Protein AF-A0A7C1RR63-F1 (afdb_monomer_lite)

pLDDT: mean 73.83, std 15.72, range [38.56, 90.56]

Sequence (58 aa):
MYTTNPRMPRLRAQAVNMVRSGKSVSGVARYFGYSKSAVSKWCQKVIYGGVHEIPTRS

Radius of gyration: 10.6 Å; chains: 1; bounding box: 22×29×22 Å

Structure (mmCIF, N/CA/C/O backbone):
data_AF-A0A7C1RR63-F1
#
_entry.id   AF-A0A7C1RR63-F1
#
loop_
_atom_site.g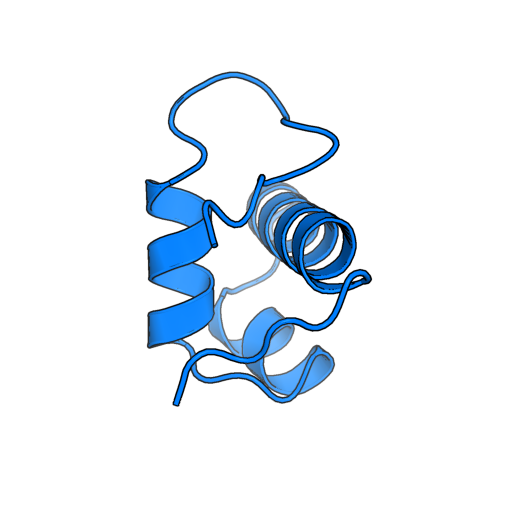roup_PDB
_atom_site.id
_atom_site.type_symbol
_atom_site.label_atom_id
_atom_site.label_alt_id
_atom_site.label_comp_id
_atom_site.label_asym_id
_atom_site.label_entity_id
_atom_site.label_seq_id
_atom_site.pdbx_PDB_ins_code
_atom_site.Cartn_x
_atom_site.Cartn_y
_atom_site.Cartn_z
_atom_site.occupancy
_atom_site.B_iso_or_equiv
_atom_site.auth_seq_id
_atom_site.auth_comp_id
_atom_site.auth_asym_id
_atom_site.auth_atom_id
_atom_site.pdbx_PDB_model_num
ATOM 1 N N . MET A 1 1 ? 3.761 -19.894 -1.867 1.00 43.50 1 MET A N 1
ATOM 2 C CA . MET A 1 1 ? 2.612 -19.805 -2.793 1.00 43.50 1 MET A CA 1
ATOM 3 C C . MET A 1 1 ? 2.696 -18.464 -3.516 1.00 43.50 1 MET A C 1
ATOM 5 O O . MET A 1 1 ? 2.308 -17.443 -2.961 1.00 43.50 1 MET A O 1
ATOM 9 N N . TYR A 1 2 ? 3.343 -18.436 -4.684 1.00 38.56 2 TYR A N 1
ATOM 10 C CA . TYR A 1 2 ? 3.519 -17.214 -5.471 1.00 38.56 2 TYR A CA 1
ATOM 11 C C . TYR A 1 2 ? 2.360 -17.114 -6.454 1.00 38.56 2 TYR A C 1
ATOM 13 O O . TYR A 1 2 ? 2.270 -17.876 -7.408 1.00 38.56 2 TYR A O 1
ATOM 21 N N . THR A 1 3 ? 1.420 -16.216 -6.169 1.00 49.19 3 THR A N 1
ATOM 22 C CA . THR A 1 3 ? 0.302 -15.947 -7.067 1.00 49.19 3 THR A CA 1
ATOM 23 C C . THR A 1 3 ? 0.827 -15.186 -8.285 1.00 49.19 3 THR A C 1
ATOM 25 O O . THR A 1 3 ? 0.958 -13.961 -8.246 1.00 49.19 3 THR A O 1
ATOM 28 N N . THR A 1 4 ? 1.108 -15.912 -9.367 1.00 52.41 4 THR A N 1
ATOM 29 C CA . THR A 1 4 ? 1.378 -15.398 -10.722 1.00 52.41 4 THR A CA 1
ATOM 30 C C . THR A 1 4 ? 0.086 -14.850 -11.335 1.00 52.41 4 THR A C 1
ATOM 32 O O . THR A 1 4 ? -0.371 -15.290 -12.381 1.00 52.41 4 THR A O 1
ATOM 35 N N . ASN A 1 5 ? -0.588 -13.932 -10.637 1.00 58.34 5 ASN A N 1
ATOM 36 C CA . ASN A 1 5 ? -1.758 -13.260 -11.182 1.00 58.34 5 ASN A CA 1
ATOM 37 C C . ASN A 1 5 ? -1.267 -12.007 -11.925 1.00 58.34 5 ASN A C 1
ATOM 39 O O . ASN A 1 5 ? -0.750 -11.093 -11.276 1.00 58.34 5 ASN A O 1
ATOM 43 N N . PRO A 1 6 ? -1.437 -11.928 -13.256 1.00 60.31 6 PRO A N 1
ATOM 44 C CA . PRO A 1 6 ? -0.952 -10.814 -14.073 1.00 60.31 6 PRO A CA 1
ATOM 45 C C . PRO A 1 6 ? -1.562 -9.457 -13.686 1.00 60.31 6 PRO A C 1
ATOM 47 O O . PRO A 1 6 ? -1.032 -8.417 -14.057 1.00 60.31 6 PRO A O 1
ATOM 50 N N . ARG A 1 7 ? -2.639 -9.430 -12.885 1.00 67.50 7 ARG A N 1
ATOM 51 C CA . ARG A 1 7 ? -3.247 -8.192 -12.357 1.00 67.50 7 ARG A CA 1
ATOM 52 C C . ARG A 1 7 ? -2.612 -7.693 -11.052 1.00 67.50 7 ARG A C 1
ATOM 54 O O . ARG A 1 7 ? -2.917 -6.588 -10.603 1.00 67.50 7 ARG A O 1
ATOM 61 N N . MET A 1 8 ? -1.728 -8.479 -10.432 1.00 71.62 8 MET A N 1
ATOM 62 C CA . MET A 1 8 ? -1.070 -8.131 -9.166 1.00 71.62 8 MET A CA 1
ATOM 63 C C . MET A 1 8 ? -0.258 -6.835 -9.225 1.00 71.62 8 MET A C 1
ATOM 65 O O . MET A 1 8 ? -0.402 -6.042 -8.297 1.00 71.62 8 MET A O 1
ATOM 69 N N . PRO A 1 9 ? 0.550 -6.554 -10.264 1.00 74.38 9 PRO A N 1
ATOM 70 C CA . PRO A 1 9 ? 1.347 -5.327 -10.318 1.00 74.38 9 PRO A CA 1
ATOM 71 C C . PRO A 1 9 ? 0.504 -4.059 -10.172 1.00 74.38 9 PRO A C 1
ATOM 73 O O . PRO A 1 9 ? 0.861 -3.156 -9.412 1.00 74.38 9 PRO A O 1
ATOM 76 N N . ARG A 1 10 ? -0.659 -4.042 -10.833 1.00 77.81 10 ARG A N 1
ATOM 77 C CA . ARG A 1 10 ? -1.601 -2.921 -10.841 1.00 77.81 10 ARG A CA 1
ATOM 78 C C . ARG A 1 10 ? -2.366 -2.787 -9.523 1.00 77.81 10 ARG A C 1
ATOM 80 O O . ARG A 1 10 ? -2.531 -1.676 -9.027 1.00 77.81 10 ARG A O 1
ATOM 87 N N . LEU A 1 11 ? -2.770 -3.904 -8.910 1.00 81.50 11 LEU A N 1
ATOM 88 C CA . LEU A 1 11 ? -3.410 -3.901 -7.584 1.00 81.50 11 LEU A CA 1
ATOM 89 C C . LEU A 1 11 ? -2.464 -3.386 -6.498 1.00 81.50 11 LEU A C 1
ATOM 91 O O . LEU A 1 11 ? -2.858 -2.581 -5.656 1.00 81.50 11 LEU A O 1
ATOM 95 N N . ARG A 1 12 ? -1.197 -3.813 -6.529 1.00 81.38 12 ARG A N 1
ATOM 96 C CA . ARG A 1 12 ? -0.195 -3.342 -5.571 1.00 81.38 12 ARG A CA 1
ATOM 97 C C . ARG A 1 12 ? 0.074 -1.849 -5.751 1.00 81.38 12 ARG A C 1
ATOM 99 O O . ARG A 1 12 ? 0.136 -1.137 -4.755 1.00 81.38 12 ARG A O 1
ATOM 106 N N . ALA A 1 13 ? 0.175 -1.373 -6.994 1.00 80.12 13 ALA A N 1
ATOM 107 C CA . ALA A 1 13 ? 0.335 0.050 -7.290 1.00 80.12 13 ALA A CA 1
ATOM 108 C C . ALA A 1 13 ? -0.863 0.882 -6.795 1.00 80.12 13 AL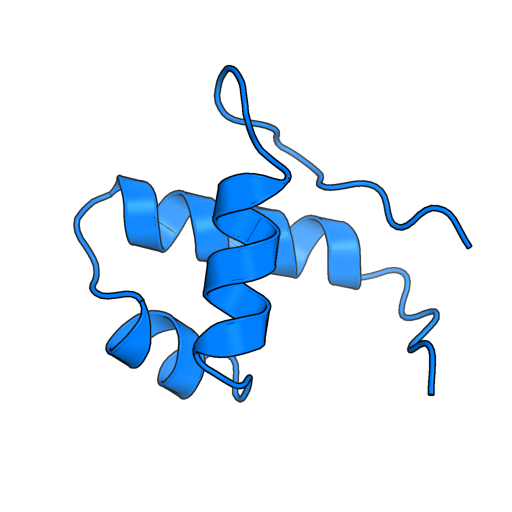A A C 1
ATOM 110 O O . ALA A 1 13 ? -0.669 1.895 -6.126 1.00 80.12 13 ALA A O 1
ATOM 111 N N . GLN A 1 14 ? -2.101 0.422 -7.021 1.00 85.00 14 GLN A N 1
ATOM 112 C CA . GLN A 1 14 ? -3.297 1.069 -6.467 1.00 85.00 14 GLN A CA 1
ATOM 113 C C . GLN A 1 14 ? -3.300 1.096 -4.937 1.00 85.00 14 GLN A C 1
ATOM 115 O O . GLN A 1 14 ? -3.598 2.135 -4.349 1.00 85.00 14 GLN A O 1
ATOM 120 N N . ALA A 1 15 ? -2.949 -0.015 -4.287 1.00 86.44 15 ALA A N 1
ATOM 121 C CA . ALA A 1 15 ? -2.874 -0.084 -2.833 1.00 86.44 15 ALA A CA 1
ATOM 122 C C . ALA A 1 15 ? -1.838 0.907 -2.277 1.00 86.44 15 ALA A C 1
ATOM 124 O O . ALA A 1 15 ? -2.139 1.657 -1.350 1.00 86.44 15 ALA A O 1
ATOM 125 N N . VAL A 1 16 ? -0.644 0.969 -2.875 1.00 84.69 16 VAL A N 1
ATOM 126 C CA . VAL A 1 16 ? 0.406 1.920 -2.478 1.00 84.69 16 VAL A CA 1
ATOM 127 C C . VAL A 1 16 ? -0.034 3.368 -2.720 1.00 84.69 16 VAL A C 1
ATOM 129 O O . VAL A 1 16 ? 0.172 4.209 -1.846 1.00 84.69 16 VAL A O 1
ATOM 132 N N . ASN A 1 17 ? -0.698 3.663 -3.842 1.00 86.19 17 ASN A N 1
ATOM 133 C CA . ASN A 1 17 ? -1.238 4.997 -4.116 1.00 86.19 17 ASN A CA 1
ATOM 134 C C . ASN A 1 17 ? -2.316 5.410 -3.107 1.00 86.19 17 ASN A C 1
ATOM 136 O O . ASN A 1 17 ? -2.281 6.540 -2.633 1.00 86.19 17 ASN A O 1
ATOM 140 N N . MET A 1 18 ? -3.219 4.506 -2.708 1.00 86.81 18 MET A N 1
ATOM 141 C CA . MET A 1 18 ? -4.198 4.794 -1.650 1.00 86.81 18 MET A CA 1
ATOM 142 C C . MET A 1 18 ? -3.533 5.083 -0.304 1.00 86.81 18 MET A C 1
ATOM 144 O O . MET A 1 18 ? -3.976 5.968 0.425 1.00 86.81 18 MET A O 1
ATOM 148 N N . VAL A 1 19 ? -2.476 4.345 0.046 1.00 86.69 19 VAL A N 1
ATOM 149 C CA . VAL A 1 19 ? -1.735 4.605 1.287 1.00 86.69 19 VAL A CA 1
ATOM 150 C C . VAL A 1 19 ? -1.044 5.970 1.222 1.00 86.69 19 VAL A C 1
ATOM 152 O O . VAL A 1 19 ? -1.127 6.748 2.169 1.00 86.69 19 VAL A O 1
ATOM 155 N N . ARG A 1 20 ? -0.422 6.306 0.086 1.00 82.88 20 ARG A N 1
ATOM 156 C CA . ARG A 1 20 ? 0.219 7.614 -0.130 1.00 82.88 20 ARG A CA 1
ATOM 157 C C . ARG A 1 20 ? -0.767 8.775 -0.191 1.00 82.88 20 ARG A C 1
ATOM 159 O O . ARG A 1 20 ? -0.414 9.870 0.224 1.00 82.88 20 ARG A O 1
ATOM 166 N N . SER A 1 21 ? -2.003 8.542 -0.628 1.00 84.38 21 SER A N 1
ATOM 167 C CA . SER A 1 21 ? -3.073 9.542 -0.589 1.00 84.38 21 SER A CA 1
ATOM 168 C C . SER A 1 21 ? -3.636 9.772 0.824 1.00 84.38 21 SER A C 1
ATOM 170 O O . SER A 1 21 ? -4.666 10.424 0.964 1.00 84.38 21 SER A O 1
ATOM 172 N N . GLY A 1 22 ? -3.029 9.188 1.864 1.00 85.69 22 GLY A N 1
ATOM 173 C CA . GLY A 1 22 ? -3.405 9.381 3.265 1.00 85.69 22 GLY A CA 1
ATOM 174 C C . GLY A 1 22 ? -4.320 8.302 3.851 1.00 85.69 22 GLY A C 1
ATOM 175 O O . GLY A 1 22 ? -4.720 8.416 5.009 1.00 85.69 22 GLY A O 1
ATOM 176 N N . LYS A 1 23 ? -4.665 7.235 3.111 1.00 88.25 23 LYS A N 1
ATOM 177 C CA . LYS A 1 23 ? -5.421 6.118 3.704 1.00 88.25 23 LYS A CA 1
ATOM 178 C C . LYS A 1 23 ? -4.509 5.239 4.561 1.00 88.25 23 LYS A C 1
ATOM 180 O O . LYS A 1 23 ? -3.342 5.015 4.256 1.00 88.25 23 LYS A O 1
ATOM 185 N N . SER A 1 24 ? -5.067 4.663 5.622 1.00 89.12 24 SER A N 1
ATOM 186 C CA . SER A 1 24 ? -4.319 3.742 6.477 1.00 89.12 24 SER A CA 1
ATOM 187 C C . SER A 1 24 ? -4.059 2.403 5.776 1.00 89.12 24 SER A C 1
ATOM 189 O O . SER A 1 24 ? -4.937 1.842 5.116 1.00 89.12 24 SER A O 1
ATOM 191 N N . VAL A 1 25 ? -2.869 1.833 5.996 1.00 87.88 25 VAL A N 1
ATOM 192 C CA . VAL A 1 25 ? -2.478 0.499 5.492 1.00 87.88 25 VAL A CA 1
ATOM 193 C C . VAL A 1 25 ? -3.514 -0.567 5.868 1.00 87.88 25 VAL A C 1
ATOM 195 O O . VAL A 1 25 ? -3.815 -1.453 5.075 1.00 87.88 25 VAL A O 1
ATOM 198 N N . SER A 1 26 ? -4.107 -0.452 7.060 1.00 88.38 26 SER A N 1
ATOM 199 C CA . SER A 1 26 ? -5.161 -1.350 7.545 1.00 88.38 26 SER A CA 1
ATOM 200 C C . SER A 1 26 ? -6.454 -1.255 6.729 1.00 88.38 26 SER A C 1
ATOM 202 O O . SER A 1 26 ? -7.042 -2.287 6.409 1.00 88.38 26 SER A O 1
ATOM 204 N N . GLY A 1 27 ? -6.898 -0.040 6.392 1.00 90.56 27 GLY A N 1
ATOM 205 C CA . GLY A 1 27 ? -8.098 0.170 5.581 1.00 90.56 27 GLY A CA 1
ATOM 206 C C . GLY A 1 27 ? -7.906 -0.330 4.152 1.00 90.56 27 GLY A C 1
ATOM 207 O O . GLY A 1 27 ? -8.764 -1.029 3.621 1.00 90.56 27 GLY A O 1
ATOM 208 N N . VAL A 1 28 ? -6.737 -0.060 3.570 1.00 90.06 28 VAL A N 1
ATOM 209 C CA . VAL A 1 28 ? -6.365 -0.535 2.231 1.00 90.06 28 VAL A CA 1
ATOM 210 C C . VAL A 1 28 ? -6.271 -2.063 2.194 1.00 90.06 28 VAL A C 1
ATOM 212 O O . VAL A 1 28 ? -6.829 -2.696 1.303 1.00 90.06 28 VAL A O 1
ATOM 215 N N . ALA A 1 29 ? -5.643 -2.679 3.197 1.00 89.44 29 ALA A N 1
ATOM 216 C CA . ALA A 1 29 ? -5.570 -4.132 3.329 1.00 89.44 29 ALA A CA 1
ATOM 217 C C . ALA A 1 29 ? -6.966 -4.780 3.372 1.00 89.44 29 ALA A C 1
ATOM 219 O O . ALA A 1 29 ? -7.215 -5.746 2.653 1.00 89.44 29 ALA A O 1
ATOM 220 N N . ARG A 1 30 ? -7.899 -4.206 4.146 1.00 88.69 30 ARG A N 1
ATOM 221 C CA . ARG A 1 30 ? -9.285 -4.691 4.235 1.00 88.69 30 ARG A CA 1
ATOM 222 C C . ARG A 1 30 ? -10.060 -4.498 2.932 1.00 88.69 30 ARG A C 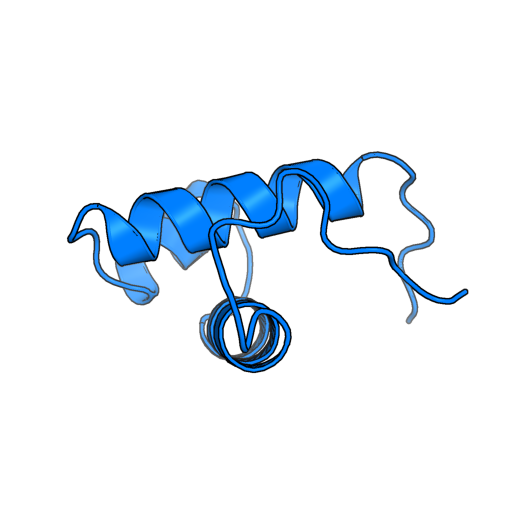1
ATOM 224 O O . ARG A 1 30 ? -10.816 -5.382 2.558 1.00 88.69 30 ARG A O 1
ATOM 231 N N . TYR A 1 31 ? -9.840 -3.380 2.243 1.00 88.62 31 TYR A N 1
ATOM 232 C CA . TYR A 1 31 ? -10.473 -3.082 0.959 1.00 88.62 31 TYR A CA 1
ATOM 233 C C . TYR A 1 31 ? -10.062 -4.073 -0.139 1.00 88.62 31 TYR A C 1
ATOM 235 O O . TYR A 1 31 ? -10.906 -4.547 -0.889 1.00 88.62 31 TYR A O 1
ATOM 243 N N . PHE A 1 32 ? -8.775 -4.427 -0.205 1.00 84.19 32 PHE A N 1
ATOM 244 C CA . PHE A 1 32 ? -8.258 -5.359 -1.212 1.00 84.19 32 PHE A CA 1
ATOM 245 C C . PHE A 1 32 ? -8.261 -6.834 -0.773 1.00 84.19 32 PHE A C 1
ATOM 247 O O . PHE A 1 32 ? -7.929 -7.698 -1.581 1.00 84.19 32 PHE A O 1
ATOM 254 N N . GLY A 1 33 ? -8.597 -7.139 0.483 1.00 86.44 33 GLY A N 1
ATOM 255 C CA . GLY A 1 33 ? -8.592 -8.508 1.013 1.00 86.44 33 GLY A CA 1
ATOM 256 C C . GLY A 1 33 ? -7.193 -9.097 1.241 1.00 86.44 33 GLY A C 1
ATOM 257 O O . GLY A 1 33 ? -7.025 -10.312 1.193 1.00 86.44 33 GLY A O 1
ATOM 258 N N . TYR A 1 34 ? -6.181 -8.259 1.487 1.00 87.31 34 TYR A N 1
ATOM 259 C CA . TYR A 1 34 ? -4.811 -8.704 1.781 1.00 87.31 34 TYR A CA 1
ATOM 260 C C . TYR A 1 34 ? -4.429 -8.466 3.239 1.00 87.31 34 TYR A C 1
ATOM 262 O O . TYR A 1 34 ? -5.075 -7.724 3.976 1.00 87.31 34 TYR A O 1
ATOM 270 N N . SER A 1 35 ? -3.322 -9.073 3.662 1.00 87.50 35 SER A N 1
ATOM 271 C CA . SER A 1 35 ? -2.735 -8.799 4.968 1.00 87.50 35 SER A CA 1
ATOM 272 C C . SER A 1 35 ? -2.034 -7.436 4.996 1.00 87.50 35 SER A C 1
ATOM 274 O O . SER A 1 35 ? -1.436 -6.985 4.016 1.00 87.50 35 SER A O 1
ATOM 276 N N . LYS A 1 36 ? -2.037 -6.789 6.169 1.00 87.12 36 LYS A N 1
ATOM 277 C CA . LYS A 1 36 ? -1.328 -5.514 6.395 1.00 87.12 36 LYS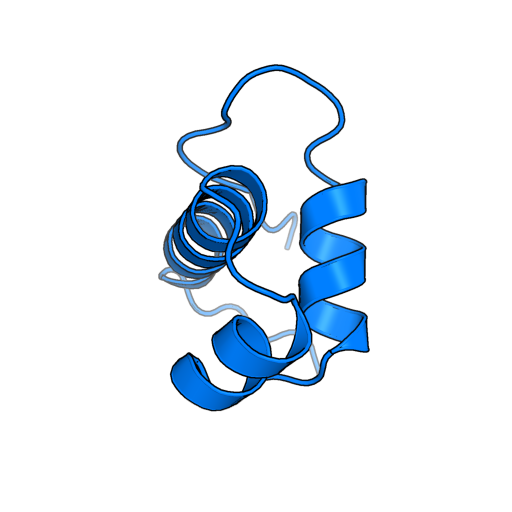 A CA 1
ATOM 278 C C . LYS A 1 36 ? 0.168 -5.624 6.081 1.00 87.12 36 LYS A C 1
ATOM 280 O O . LYS A 1 36 ? 0.762 -4.699 5.535 1.00 87.12 36 LYS A O 1
ATOM 285 N N . SER A 1 37 ? 0.767 -6.774 6.392 1.00 86.38 37 SER A N 1
ATOM 286 C CA . SER A 1 37 ? 2.174 -7.071 6.117 1.00 86.38 37 SER A CA 1
ATOM 287 C C . SER A 1 37 ? 2.475 -7.165 4.619 1.00 86.38 37 SER A C 1
ATOM 289 O O . SER A 1 37 ? 3.543 -6.726 4.198 1.00 86.38 37 SER A O 1
ATOM 291 N N . ALA A 1 38 ? 1.544 -7.661 3.796 1.00 85.69 38 ALA A N 1
ATOM 292 C CA . ALA A 1 38 ? 1.695 -7.649 2.342 1.00 85.69 38 ALA A CA 1
ATOM 293 C C . ALA A 1 38 ? 1.687 -6.217 1.788 1.00 85.69 38 ALA A C 1
ATOM 295 O O . ALA A 1 38 ? 2.595 -5.850 1.045 1.00 85.69 38 ALA A O 1
ATOM 296 N N . VAL A 1 39 ? 0.726 -5.389 2.212 1.00 85.06 39 VAL A N 1
ATOM 297 C CA . VAL A 1 39 ? 0.634 -3.981 1.785 1.00 85.06 39 VAL A CA 1
ATOM 298 C C . VAL A 1 39 ? 1.869 -3.187 2.225 1.00 85.06 39 VAL A C 1
ATOM 300 O O . VAL A 1 39 ? 2.431 -2.442 1.428 1.00 85.06 39 VAL A O 1
ATOM 303 N N . SER A 1 40 ? 2.359 -3.410 3.449 1.00 84.69 40 SER A N 1
ATOM 304 C CA . SER A 1 40 ? 3.593 -2.783 3.945 1.00 84.69 40 SER A CA 1
ATOM 305 C C . SER A 1 40 ? 4.814 -3.153 3.092 1.00 84.69 40 SER A C 1
ATOM 307 O O . SER A 1 40 ? 5.565 -2.275 2.666 1.00 84.69 40 SER A O 1
ATOM 309 N N . LYS A 1 41 ? 4.964 -4.436 2.729 1.00 83.50 41 LYS A N 1
ATOM 310 C CA . LYS A 1 41 ? 6.021 -4.894 1.812 1.00 83.50 41 LYS A CA 1
ATOM 311 C C . LYS A 1 41 ? 5.913 -4.252 0.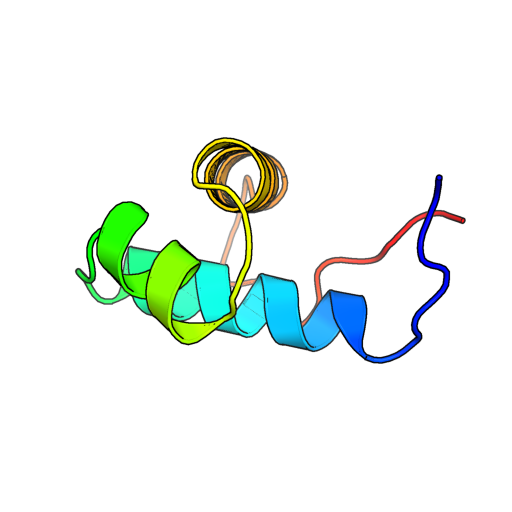427 1.00 83.50 41 LYS A C 1
ATOM 313 O O . LYS A 1 41 ? 6.935 -4.009 -0.207 1.00 83.50 41 LYS A O 1
ATOM 318 N N . TRP A 1 42 ? 4.706 -3.974 -0.064 1.00 84.00 42 TRP A N 1
ATOM 319 C CA . TRP A 1 42 ? 4.522 -3.284 -1.345 1.00 84.00 42 TRP A CA 1
ATOM 320 C C . TRP A 1 42 ? 4.929 -1.816 -1.265 1.00 84.00 42 TRP A C 1
ATOM 322 O O . TRP A 1 42 ? 5.636 -1.351 -2.156 1.00 84.00 42 TRP A O 1
ATOM 332 N N . CYS A 1 43 ? 4.573 -1.120 -0.181 1.00 78.44 43 CYS A N 1
ATOM 333 C CA . CYS A 1 43 ? 5.040 0.244 0.071 1.00 78.44 43 CYS A CA 1
ATOM 334 C C . CYS A 1 43 ? 6.570 0.309 0.162 1.00 78.44 43 CYS A C 1
ATOM 336 O O . CYS A 1 43 ? 7.173 1.182 -0.450 1.00 78.44 43 CYS A O 1
ATOM 338 N N . GLN A 1 44 ? 7.201 -0.642 0.858 1.00 79.56 44 GLN A N 1
ATOM 339 C CA . GLN A 1 44 ? 8.663 -0.732 0.955 1.00 79.56 44 GLN A CA 1
ATOM 340 C C . GLN A 1 44 ? 9.334 -1.057 -0.380 1.00 79.56 44 GLN A C 1
ATOM 342 O O . GLN A 1 44 ? 10.464 -0.650 -0.610 1.00 79.56 44 GLN A O 1
ATOM 347 N N . LYS A 1 45 ? 8.662 -1.790 -1.273 1.00 74.50 45 LYS A N 1
ATOM 348 C CA . LYS A 1 45 ? 9.210 -2.128 -2.593 1.00 74.50 45 LYS A CA 1
ATOM 349 C C . LYS A 1 45 ? 9.159 -0.951 -3.574 1.00 74.50 45 LYS A C 1
ATOM 351 O O . LYS A 1 45 ? 9.916 -0.934 -4.539 1.00 74.50 45 LYS A O 1
ATOM 356 N N . VAL A 1 46 ? 8.303 0.039 -3.320 1.00 68.62 46 VAL A N 1
ATOM 357 C CA . VAL A 1 46 ? 8.175 1.276 -4.104 1.00 68.62 46 VAL A CA 1
ATOM 358 C C . VAL A 1 46 ? 8.966 2.392 -3.427 1.00 68.62 46 VAL A C 1
ATOM 360 O O . VAL A 1 46 ? 8.414 3.311 -2.823 1.00 68.62 46 VAL A O 1
ATOM 363 N N . ILE A 1 47 ? 10.291 2.292 -3.514 1.00 57.50 47 ILE A N 1
ATOM 364 C CA . ILE A 1 47 ? 11.215 3.180 -2.793 1.00 57.50 47 ILE A CA 1
ATOM 365 C C . ILE A 1 47 ? 11.246 4.591 -3.414 1.00 57.50 47 ILE A C 1
ATOM 367 O O . ILE A 1 47 ? 11.454 5.562 -2.697 1.00 57.50 47 ILE A O 1
ATOM 371 N N . TYR A 1 48 ? 10.941 4.744 -4.709 1.00 49.31 48 TYR A N 1
ATOM 372 C CA . TYR A 1 48 ? 11.022 6.030 -5.413 1.00 49.31 48 TYR A CA 1
ATOM 373 C C . TYR A 1 48 ? 9.812 6.279 -6.322 1.00 49.31 48 TYR A C 1
ATOM 375 O O . TYR A 1 48 ? 9.338 5.354 -6.971 1.00 49.31 48 TYR A O 1
ATOM 383 N N . GLY A 1 49 ? 9.309 7.523 -6.308 1.00 50.47 49 GLY A N 1
ATOM 384 C CA . GLY A 1 49 ? 8.435 8.153 -7.314 1.00 50.47 49 GLY A CA 1
ATOM 385 C C . GLY A 1 49 ? 7.310 7.294 -7.897 1.00 50.47 49 GLY A C 1
ATOM 386 O O . GLY A 1 49 ? 7.548 6.557 -8.839 1.00 50.47 49 GLY A O 1
ATOM 387 N N . GLY A 1 50 ? 6.092 7.426 -7.350 1.00 51.25 50 GLY A N 1
ATOM 388 C CA . GLY A 1 50 ? 4.819 6.929 -7.911 1.00 51.25 50 GLY A CA 1
ATOM 389 C C . GLY A 1 50 ? 4.921 5.920 -9.059 1.00 51.25 50 GLY A C 1
ATOM 390 O O . GLY A 1 50 ? 4.773 6.284 -10.221 1.00 51.25 50 GLY A O 1
ATOM 391 N N . VAL A 1 51 ? 5.168 4.650 -8.736 1.00 53.53 51 VAL A N 1
ATOM 392 C CA . VAL A 1 51 ? 5.294 3.614 -9.764 1.00 53.53 51 VAL A CA 1
A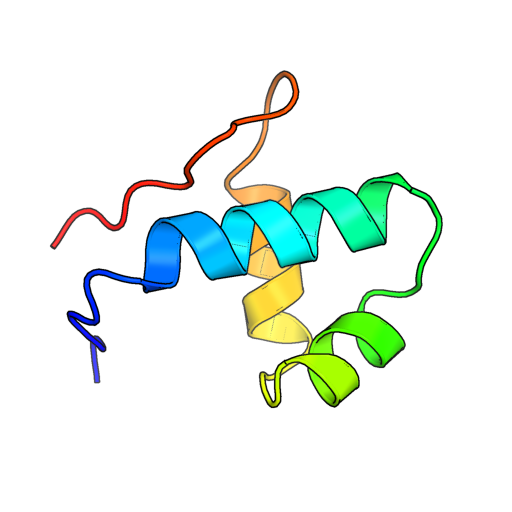TOM 393 C C . VAL A 1 51 ? 3.891 3.194 -10.198 1.00 53.53 51 VAL A C 1
ATOM 395 O O . VAL A 1 51 ? 3.082 2.781 -9.364 1.00 53.53 51 VAL A O 1
ATOM 398 N N . HIS A 1 52 ? 3.601 3.302 -11.496 1.00 53.94 52 HIS A N 1
ATOM 399 C CA . HIS A 1 52 ? 2.310 2.913 -12.073 1.00 53.94 52 HIS A CA 1
ATOM 400 C C . HIS A 1 52 ? 2.076 1.392 -11.978 1.00 53.94 52 HIS A C 1
ATOM 402 O O . HIS A 1 52 ? 0.932 0.939 -11.926 1.00 53.94 52 HIS A O 1
ATOM 408 N N . GLU A 1 53 ? 3.154 0.602 -11.891 1.00 53.75 53 GLU A N 1
ATOM 409 C CA . GLU A 1 53 ? 3.122 -0.860 -11.845 1.00 53.75 53 GLU A CA 1
ATOM 410 C C . GLU A 1 53 ? 4.266 -1.405 -10.978 1.00 53.75 53 GLU A C 1
ATOM 412 O O . GLU A 1 53 ? 5.426 -1.062 -11.180 1.00 53.75 53 GLU A O 1
ATOM 417 N N . ILE A 1 54 ? 3.963 -2.267 -9.999 1.00 60.00 54 ILE A N 1
ATOM 418 C CA . ILE A 1 54 ? 4.988 -2.920 -9.166 1.00 60.00 54 ILE A CA 1
ATOM 419 C C . ILE A 1 54 ? 5.278 -4.296 -9.769 1.00 60.00 54 ILE A C 1
ATOM 421 O O . ILE A 1 54 ? 4.517 -5.233 -9.493 1.00 60.00 54 ILE A O 1
ATOM 425 N N . PRO A 1 55 ? 6.347 -4.466 -10.569 1.00 55.09 55 PRO A N 1
ATOM 426 C CA . PRO A 1 55 ? 6.590 -5.723 -11.253 1.00 55.09 55 PRO A CA 1
ATOM 427 C C . PRO A 1 55 ? 6.805 -6.852 -10.242 1.00 55.09 55 PRO A C 1
ATOM 429 O O . PRO A 1 55 ? 7.672 -6.815 -9.359 1.00 55.09 55 PRO A O 1
ATOM 432 N N . THR A 1 56 ? 5.983 -7.888 -10.364 1.00 52.16 56 THR A N 1
ATOM 433 C CA . THR A 1 56 ? 6.287 -9.208 -9.825 1.00 52.16 56 THR A CA 1
ATOM 434 C C . THR A 1 56 ? 7.399 -9.794 -10.685 1.00 52.16 56 THR A C 1
ATOM 436 O O . THR A 1 56 ? 7.132 -10.224 -11.802 1.00 52.16 56 THR A O 1
ATOM 439 N N . ARG A 1 57 ? 8.643 -9.812 -10.184 1.00 51.97 57 ARG A N 1
ATOM 440 C CA . ARG A 1 57 ? 9.610 -10.804 -10.677 1.00 51.97 57 ARG A CA 1
ATOM 441 C C . ARG A 1 57 ? 8.999 -12.168 -10.354 1.00 51.97 57 ARG A C 1
ATOM 443 O O . ARG A 1 57 ? 8.715 -12.411 -9.177 1.00 51.97 57 ARG A O 1
ATOM 450 N N . SER A 1 58 ? 8.653 -12.916 -11.402 1.00 43.66 58 SER A N 1
ATOM 451 C CA . SER A 1 58 ? 8.296 -14.334 -11.285 1.00 43.66 58 SER A CA 1
ATOM 452 C C . SER A 1 58 ? 9.521 -15.121 -10.850 1.00 43.66 58 SER A C 1
ATOM 454 O O . SER A 1 58 ? 10.636 -14.669 -11.199 1.00 43.66 58 SER A O 1
#

Foldseek 3Di:
DDPPDVCVFQLLLVLLVCVVVPDDLVVSCVVVVHDSVVNVVSNVQCPDDRDNTRDDPD

Secondary structure (DSSP, 8-state):
-----TTHHHHHHHHHHHHHTT--HHHHHHHHT--HHHHHHHHHH--SS--S------